Protein AF-A0A8E7AYK0-F1 (afdb_monomer)

Sequence (69 aa):
MNPLALFLFILAGAGVMCFVTDPYFWLLHRETGDEVKKIFTYYTLPQIVIGITTCILAVIIQVLFPISL

Solvent-accessible surface area (backbone atoms only — not comparable to full-atom values): 3706 Å² total; per-residue (Å²): 112,26,69,69,24,54,54,30,40,53,52,14,48,49,36,52,48,43,71,79,73,41,65,61,65,61,48,51,36,68,77,68,68,51,56,70,69,56,51,40,61,72,52,48,47,55,37,35,52,51,10,52,53,37,34,52,51,16,50,50,45,36,70,76,50,59,48,81,129

Organism: NCBI:txid2834276

Mean predicted aligned error: 5.09 Å

pLDDT: mean 87.77, std 8.79, range [57.28, 97.81]

InterPro domains:
  IPR003474 Gluconate transporter [PF02447] (2-63)

Radius of gyration: 15.56 Å; Cα contacts (8 Å, |Δi|>4): 62; chains: 1; bounding box: 34×17×42 Å

Structure (mmCIF, N/CA/C/O backbone):
data_AF-A0A8E7AYK0-F1
#
_entry.id   AF-A0A8E7AYK0-F1
#
loop_
_atom_site.group_PDB
_atom_site.id
_atom_site.type_symbol
_atom_site.label_atom_id
_atom_site.label_alt_id
_atom_site.label_comp_id
_atom_site.label_asym_id
_atom_site.label_entity_id
_atom_site.label_seq_id
_atom_site.pdbx_PDB_ins_code
_atom_site.Cartn_x
_atom_site.Cartn_y
_atom_site.Cartn_z
_atom_site.occupancy
_atom_site.B_iso_or_equiv
_atom_site.auth_seq_id
_atom_site.auth_comp_id
_atom_site.auth_asym_id
_atom_site.auth_atom_id
_atom_site.pdbx_PDB_model_num
ATOM 1 N N . 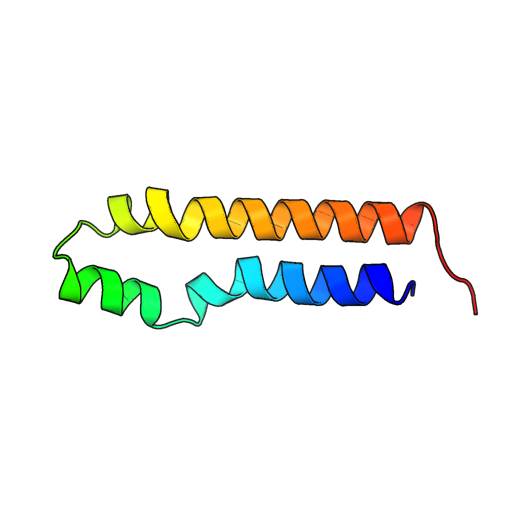MET A 1 1 ? 12.419 -5.558 -16.015 1.00 77.75 1 MET A N 1
ATOM 2 C CA . MET A 1 1 ? 11.788 -4.910 -14.838 1.00 77.75 1 MET A CA 1
ATOM 3 C C . MET A 1 1 ? 12.904 -4.504 -13.893 1.00 77.75 1 MET A C 1
ATOM 5 O O . MET A 1 1 ? 13.761 -5.332 -13.615 1.00 77.75 1 MET A O 1
ATOM 9 N N . ASN A 1 2 ? 12.933 -3.253 -13.443 1.00 90.88 2 ASN A N 1
ATOM 10 C CA . ASN A 1 2 ? 13.933 -2.786 -12.490 1.00 90.88 2 ASN A CA 1
ATOM 11 C C . ASN A 1 2 ? 13.676 -3.446 -11.113 1.00 90.88 2 ASN A C 1
ATOM 13 O O . ASN A 1 2 ? 12.550 -3.340 -10.619 1.00 90.88 2 ASN A O 1
ATOM 17 N N . PRO A 1 3 ? 14.662 -4.120 -10.481 1.00 93.12 3 PRO A N 1
ATOM 18 C CA . PRO A 1 3 ? 14.466 -4.795 -9.194 1.00 93.12 3 PRO A CA 1
ATOM 19 C C . PRO A 1 3 ? 13.960 -3.869 -8.083 1.00 93.12 3 PRO A C 1
ATOM 21 O O . PRO A 1 3 ? 13.115 -4.272 -7.287 1.00 93.12 3 PRO A O 1
ATOM 24 N N . LEU A 1 4 ? 14.418 -2.612 -8.061 1.00 93.62 4 LEU A N 1
ATOM 25 C CA . LEU A 1 4 ? 13.956 -1.615 -7.097 1.00 93.62 4 LEU A CA 1
ATOM 26 C C . LEU A 1 4 ? 12.493 -1.234 -7.348 1.00 93.62 4 LEU A C 1
ATOM 28 O O . LEU A 1 4 ? 11.713 -1.155 -6.404 1.00 93.62 4 LEU A O 1
ATOM 32 N N . ALA A 1 5 ? 12.097 -1.052 -8.611 1.00 94.50 5 ALA A N 1
ATOM 33 C CA . ALA A 1 5 ? 10.699 -0.788 -8.947 1.00 94.50 5 ALA A CA 1
ATOM 34 C C . ALA A 1 5 ? 9.795 -1.963 -8.545 1.00 94.50 5 ALA A C 1
ATOM 36 O O . ALA A 1 5 ? 8.743 -1.746 -7.954 1.00 94.50 5 ALA A O 1
ATOM 37 N N . LEU A 1 6 ? 10.225 -3.206 -8.795 1.00 94.56 6 LEU A N 1
ATOM 38 C CA . LEU A 1 6 ? 9.489 -4.406 -8.387 1.00 94.56 6 LEU A CA 1
ATOM 39 C C . LEU A 1 6 ? 9.309 -4.479 -6.865 1.00 94.56 6 LEU A C 1
ATOM 41 O O . LEU A 1 6 ? 8.201 -4.724 -6.394 1.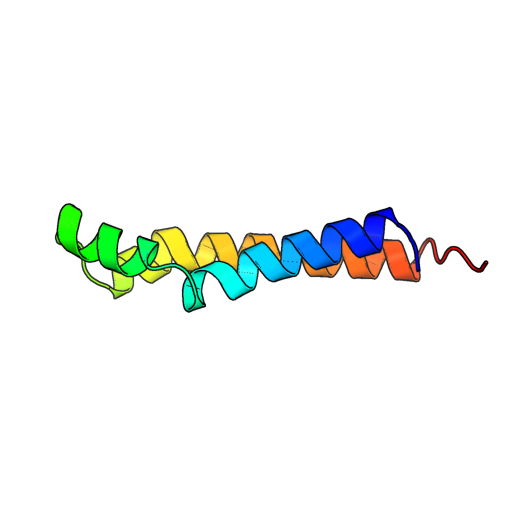00 94.56 6 LEU A O 1
ATOM 45 N N . PHE A 1 7 ? 10.366 -4.211 -6.098 1.00 95.62 7 PHE A N 1
ATOM 46 C CA . PHE A 1 7 ? 10.284 -4.132 -4.639 1.00 95.62 7 PHE A CA 1
ATOM 47 C C . PHE A 1 7 ? 9.272 -3.072 -4.176 1.00 95.62 7 PHE A C 1
ATOM 49 O O . PHE A 1 7 ? 8.420 -3.347 -3.331 1.00 95.62 7 PHE A O 1
ATOM 56 N N . LEU A 1 8 ? 9.309 -1.879 -4.773 1.00 96.06 8 LEU A N 1
ATOM 57 C CA . LEU A 1 8 ? 8.381 -0.799 -4.443 1.00 96.06 8 LEU A CA 1
ATOM 58 C C . LEU A 1 8 ? 6.935 -1.119 -4.845 1.00 96.06 8 LEU A C 1
ATOM 60 O O . LEU A 1 8 ? 6.021 -0.767 -4.107 1.00 96.06 8 LEU A O 1
ATOM 64 N N . PHE A 1 9 ? 6.704 -1.832 -5.951 1.00 95.69 9 PHE A N 1
ATOM 65 C CA . PHE A 1 9 ? 5.366 -2.309 -6.314 1.00 95.69 9 PHE A CA 1
ATOM 66 C C . PHE A 1 9 ? 4.794 -3.283 -5.279 1.00 95.69 9 PHE A C 1
ATOM 68 O O . PHE A 1 9 ? 3.616 -3.183 -4.939 1.00 95.69 9 PHE A O 1
ATOM 75 N N . ILE A 1 10 ? 5.618 -4.186 -4.738 1.00 94.62 10 ILE A N 1
ATOM 76 C CA . ILE A 1 10 ? 5.194 -5.103 -3.670 1.00 94.62 10 ILE A CA 1
ATOM 77 C C . ILE A 1 10 ? 4.815 -4.312 -2.411 1.00 94.62 10 ILE A C 1
ATOM 79 O O . ILE A 1 10 ? 3.740 -4.532 -1.851 1.00 94.62 10 ILE A O 1
ATOM 83 N N . LEU A 1 11 ? 5.654 -3.356 -1.994 1.00 94.50 11 LEU A N 1
ATOM 84 C CA . LEU A 1 11 ? 5.369 -2.494 -0.841 1.00 94.50 11 LEU A CA 1
ATOM 85 C C . LEU A 1 11 ? 4.101 -1.655 -1.035 1.00 94.50 11 LEU A C 1
ATOM 87 O O . LEU A 1 11 ? 3.282 -1.554 -0.123 1.00 94.50 11 LEU A O 1
ATOM 91 N N . ALA A 1 12 ? 3.917 -1.081 -2.223 1.00 94.56 12 ALA A N 1
ATOM 92 C CA . ALA A 1 12 ? 2.718 -0.334 -2.575 1.00 94.56 12 ALA A CA 1
ATOM 93 C C . ALA A 1 12 ? 1.459 -1.209 -2.479 1.00 94.56 12 ALA A C 1
ATOM 95 O O . ALA A 1 12 ? 0.462 -0.798 -1.884 1.00 94.56 12 ALA A O 1
ATOM 96 N N . GLY A 1 13 ? 1.526 -2.436 -3.006 1.00 90.94 13 GLY A N 1
ATOM 97 C CA . GLY A 1 13 ? 0.454 -3.421 -2.904 1.00 90.94 13 GLY A CA 1
ATOM 98 C C . GLY A 1 13 ? 0.111 -3.758 -1.455 1.00 90.94 13 GLY A C 1
ATOM 99 O O . GLY A 1 13 ? -1.063 -3.742 -1.097 1.00 90.94 13 GLY A O 1
ATOM 100 N N . ALA A 1 14 ? 1.115 -3.975 -0.601 1.00 89.75 14 ALA A N 1
ATOM 101 C CA . ALA A 1 14 ? 0.901 -4.190 0.829 1.00 89.75 14 ALA A CA 1
ATOM 102 C C . ALA A 1 14 ? 0.225 -2.975 1.494 1.00 89.75 14 ALA A C 1
ATOM 104 O O . ALA A 1 14 ? -0.778 -3.127 2.185 1.00 89.75 14 ALA A O 1
ATOM 105 N N . GLY A 1 15 ? 0.694 -1.754 1.222 1.00 86.25 15 GLY A N 1
ATOM 106 C CA . GLY A 1 15 ? 0.106 -0.532 1.783 1.00 86.25 15 GLY A CA 1
ATOM 107 C C . GLY A 1 15 ? -1.378 -0.345 1.439 1.00 86.25 15 GLY A C 1
ATOM 108 O O . GLY A 1 15 ? -2.150 0.111 2.281 1.00 86.25 15 GLY A O 1
ATOM 109 N N . VAL A 1 16 ? -1.802 -0.747 0.238 1.00 84.69 16 VAL A N 1
ATOM 110 C CA . VAL A 1 16 ? -3.195 -0.600 -0.217 1.00 84.69 16 VAL A CA 1
ATOM 111 C C . VAL A 1 16 ? -4.065 -1.812 0.128 1.00 84.69 16 VAL A C 1
ATOM 113 O O . VAL A 1 16 ? -5.220 -1.634 0.487 1.00 84.69 16 VAL A O 1
ATOM 116 N N . MET A 1 17 ? -3.554 -3.042 0.046 1.00 77.75 17 MET A N 1
ATOM 117 C CA . MET A 1 17 ? -4.366 -4.250 0.266 1.00 77.75 17 MET A CA 1
ATOM 118 C C . MET A 1 17 ? -4.519 -4.606 1.744 1.00 77.75 17 MET A C 1
ATOM 120 O O . MET A 1 17 ? -5.544 -5.177 2.117 1.00 77.75 17 MET A O 1
ATOM 124 N N . CYS A 1 18 ? -3.555 -4.235 2.596 1.00 72.94 18 CYS A N 1
ATOM 125 C CA . CYS A 1 18 ? -3.596 -4.618 4.003 1.00 72.94 18 CYS A CA 1
ATOM 126 C C . CYS A 1 18 ? -4.842 -4.091 4.722 1.00 72.94 18 CYS A C 1
ATOM 128 O O . CYS A 1 18 ? -5.363 -4.800 5.562 1.00 72.94 18 CYS A O 1
ATOM 130 N N . PHE A 1 19 ? -5.414 -2.931 4.374 1.00 67.75 19 PHE A N 1
ATOM 131 C CA . PHE A 1 19 ? -6.637 -2.489 5.067 1.00 67.75 19 PHE A CA 1
ATOM 132 C C . PHE A 1 19 ? -7.860 -3.379 4.779 1.00 67.75 19 PHE A C 1
ATOM 134 O O . PHE A 1 19 ? -8.781 -3.424 5.590 1.00 67.75 19 PHE A O 1
ATOM 141 N N . VAL A 1 20 ? -7.892 -4.053 3.6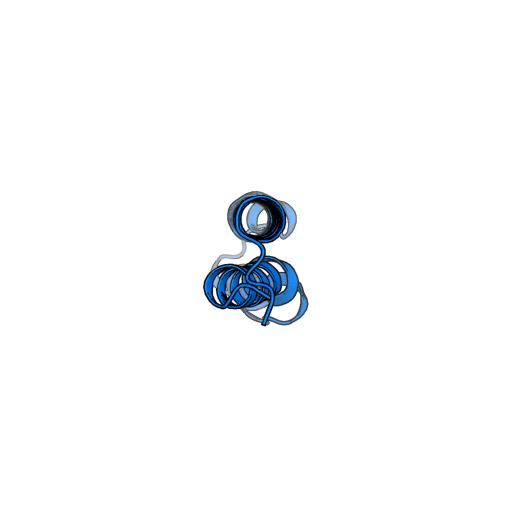22 1.00 70.44 20 VAL A N 1
ATOM 142 C CA . VAL A 1 20 ? -8.992 -4.951 3.234 1.00 70.44 20 VAL A CA 1
ATOM 143 C C . VAL A 1 20 ? -8.821 -6.307 3.905 1.00 70.44 20 VAL A C 1
ATOM 145 O O . VAL A 1 20 ? -9.795 -6.913 4.344 1.00 70.44 20 VAL A O 1
ATOM 148 N N . THR A 1 21 ? -7.582 -6.795 3.957 1.00 71.88 21 THR A N 1
ATOM 149 C CA . THR A 1 21 ? -7.273 -8.142 4.441 1.00 71.88 21 THR A CA 1
ATOM 150 C C . THR A 1 21 ? -7.004 -8.202 5.940 1.00 71.88 21 THR A C 1
ATOM 152 O O . THR A 1 21 ? -7.118 -9.278 6.522 1.00 71.88 21 THR A O 1
ATOM 155 N N . ASP A 1 22 ? -6.613 -7.092 6.566 1.00 70.69 22 ASP A N 1
ATOM 156 C CA . ASP A 1 22 ? -6.136 -7.095 7.944 1.00 70.69 22 ASP A CA 1
ATOM 157 C C . ASP A 1 22 ? -7.289 -6.927 8.956 1.00 70.69 22 ASP A C 1
ATOM 159 O O . ASP A 1 22 ? -7.987 -5.903 8.950 1.00 70.69 22 ASP A O 1
ATOM 163 N N . PRO A 1 23 ? -7.487 -7.891 9.880 1.00 73.94 23 PRO A N 1
ATOM 164 C CA . PRO A 1 23 ? -8.416 -7.742 10.998 1.00 73.94 23 PRO A CA 1
ATOM 165 C C . PRO A 1 23 ? -8.067 -6.580 11.944 1.00 73.94 23 PRO A C 1
ATOM 167 O O . PRO A 1 23 ? -8.902 -6.227 12.780 1.00 73.94 23 PRO A O 1
ATOM 170 N N . TYR A 1 24 ? -6.883 -5.967 11.827 1.00 74.62 24 TYR A N 1
ATOM 171 C CA . TYR A 1 24 ? -6.426 -4.872 12.683 1.00 74.62 24 TYR A CA 1
ATOM 172 C C . TYR A 1 24 ? -7.391 -3.685 12.713 1.00 74.62 24 TYR A C 1
ATOM 174 O O . TYR A 1 24 ? -7.582 -3.082 13.766 1.00 74.62 24 TYR A O 1
ATOM 182 N N . PHE A 1 25 ? -8.075 -3.390 11.600 1.00 77.12 25 PHE A N 1
ATOM 183 C CA . PHE A 1 25 ? -9.111 -2.352 11.569 1.00 77.12 25 PHE A CA 1
ATOM 184 C C . PHE A 1 25 ? -10.238 -2.635 12.575 1.00 77.12 25 PHE A C 1
ATOM 186 O O . PHE A 1 25 ? -10.639 -1.767 13.353 1.00 77.12 25 PHE A O 1
ATOM 193 N N . TRP A 1 26 ? -10.726 -3.877 12.590 1.00 80.62 26 TRP A N 1
ATOM 194 C CA . TRP A 1 26 ? -11.798 -4.312 13.484 1.00 80.62 26 TRP A CA 1
ATOM 195 C C . TRP A 1 26 ? -11.327 -4.471 14.928 1.00 80.62 26 TRP A C 1
ATOM 197 O O . TRP A 1 26 ? -12.112 -4.251 15.850 1.00 80.62 26 TRP A O 1
ATOM 207 N N . LEU A 1 27 ? -10.055 -4.822 15.131 1.00 86.62 27 LEU A N 1
ATOM 208 C CA . LEU A 1 27 ? -9.439 -4.845 16.453 1.00 86.62 27 LEU A CA 1
ATOM 209 C C . LEU A 1 27 ? -9.376 -3.433 17.046 1.00 86.62 27 LEU A C 1
ATOM 211 O O . LEU A 1 27 ? -9.833 -3.230 18.166 1.00 86.62 27 LEU A O 1
ATOM 215 N N . LEU A 1 28 ? -8.916 -2.442 16.273 1.00 83.94 28 LEU A N 1
AT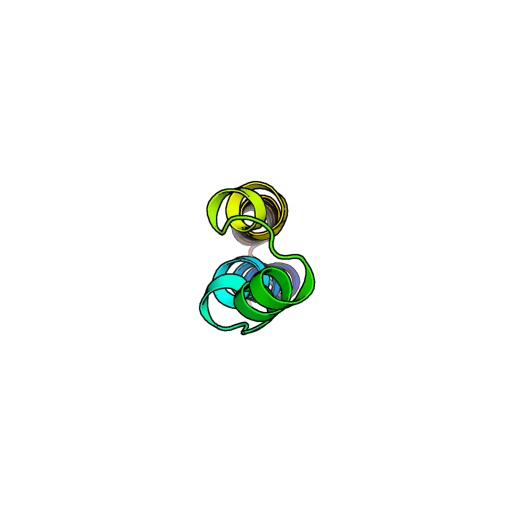OM 216 C CA . LEU A 1 28 ? -8.863 -1.049 16.720 1.00 83.94 28 LEU A CA 1
ATOM 217 C C . LEU A 1 28 ? -10.254 -0.529 17.111 1.00 83.94 28 LEU A C 1
ATOM 219 O O . LEU A 1 28 ? -10.405 0.156 18.120 1.00 83.94 28 LEU A O 1
ATOM 223 N N . HIS A 1 29 ? -11.285 -0.894 16.346 1.00 85.06 29 HIS A N 1
ATOM 224 C CA . HIS A 1 29 ? -12.663 -0.523 16.665 1.00 85.06 29 HIS A CA 1
ATOM 225 C C . HIS A 1 29 ? -13.138 -1.116 17.999 1.00 85.06 29 HIS A C 1
ATOM 227 O O . HIS A 1 29 ? -13.750 -0.408 18.796 1.00 85.06 29 HIS A O 1
ATOM 233 N N . ARG A 1 30 ? -12.822 -2.390 18.266 1.00 87.81 30 ARG A N 1
ATOM 234 C CA . ARG A 1 30 ? -13.218 -3.082 19.503 1.00 87.81 30 ARG A CA 1
ATOM 235 C C . ARG A 1 30 ? -12.481 -2.581 20.740 1.00 87.81 30 ARG A C 1
ATOM 237 O O . ARG A 1 30 ? -13.123 -2.396 21.766 1.00 87.81 30 ARG A O 1
ATOM 244 N N . GLU A 1 31 ? -11.174 -2.360 20.642 1.00 91.44 31 GLU A N 1
ATOM 245 C CA . GLU A 1 31 ? -10.350 -1.974 21.796 1.00 91.44 31 GLU A CA 1
ATOM 246 C C . GLU A 1 31 ? -10.512 -0.494 22.164 1.00 91.44 31 GLU A C 1
ATOM 248 O O . GLU A 1 31 ? -10.527 -0.136 23.338 1.00 91.44 31 GLU A O 1
ATOM 253 N N . THR A 1 32 ? -10.657 0.383 21.165 1.00 87.88 32 THR A N 1
ATOM 254 C CA . THR A 1 32 ? -10.715 1.838 21.400 1.00 87.88 32 THR A CA 1
ATOM 255 C C . THR A 1 32 ? -12.146 2.355 21.568 1.00 87.88 32 THR A C 1
ATOM 257 O O . THR A 1 32 ? -12.340 3.452 22.083 1.00 87.88 32 THR A O 1
ATOM 260 N N . GLY A 1 33 ? -13.156 1.613 21.092 1.00 87.88 33 GLY A N 1
ATOM 261 C CA . GLY A 1 33 ? -14.551 2.074 21.040 1.00 87.88 33 GLY A CA 1
ATOM 262 C C . GLY A 1 3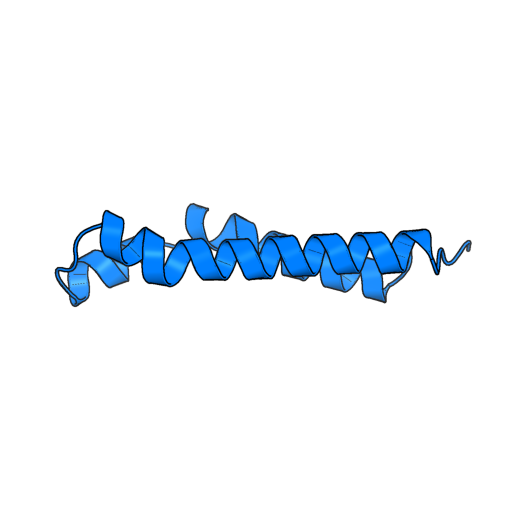3 ? -14.793 3.236 20.063 1.00 87.88 33 GLY A C 1
ATOM 263 O O . GLY A 1 33 ? -15.880 3.809 20.039 1.00 87.88 33 GLY A O 1
ATOM 264 N N . ASP A 1 34 ? -13.785 3.595 19.264 1.00 87.06 34 ASP A N 1
ATOM 265 C CA . ASP A 1 34 ? -13.825 4.711 18.321 1.00 87.06 34 ASP A CA 1
ATOM 266 C C . ASP A 1 34 ? -14.710 4.397 17.109 1.00 87.06 34 ASP A C 1
ATOM 268 O O . ASP A 1 34 ? -14.767 3.267 16.630 1.00 87.06 34 ASP A O 1
ATOM 272 N N . GLU A 1 35 ? -15.362 5.414 16.545 1.00 89.81 35 GLU A N 1
ATOM 273 C CA . GLU A 1 35 ? -16.189 5.245 15.349 1.00 89.81 35 GLU A CA 1
ATOM 274 C C . GLU A 1 35 ? -15.383 4.747 14.136 1.00 89.81 35 GLU A C 1
ATOM 276 O O . GLU A 1 35 ? -14.287 5.231 13.843 1.00 89.81 35 GLU A O 1
ATOM 281 N N . VAL A 1 36 ? -15.995 3.864 13.338 1.00 86.50 36 VAL A N 1
ATOM 282 C CA . VAL 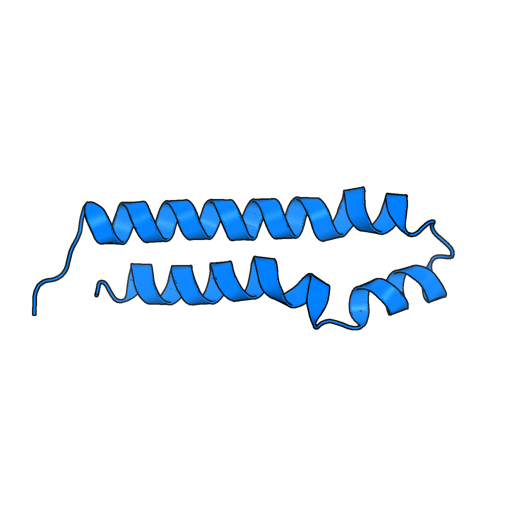A 1 36 ? -15.447 3.328 12.072 1.00 86.50 36 VAL A CA 1
ATOM 283 C C . VAL A 1 36 ? -14.928 4.447 11.158 1.00 86.50 36 VAL A C 1
ATOM 285 O O . VAL A 1 36 ? -13.851 4.329 10.576 1.00 86.50 36 VAL A O 1
ATOM 288 N N . LYS A 1 37 ? -15.655 5.570 11.065 1.00 87.75 37 LYS A N 1
ATOM 289 C CA . LYS A 1 37 ? -15.269 6.726 10.240 1.00 87.75 37 LYS A CA 1
ATOM 290 C C . LYS A 1 37 ? -13.971 7.378 10.722 1.00 87.75 37 LYS A C 1
ATOM 292 O O . LYS A 1 37 ? -13.137 7.765 9.901 1.00 87.75 37 LYS A O 1
ATOM 297 N N . LYS A 1 38 ? -13.795 7.498 12.038 1.00 89.31 38 LYS A N 1
ATOM 298 C CA . LYS A 1 38 ? -12.591 8.063 12.650 1.00 89.31 38 LYS A CA 1
ATOM 299 C C . LYS A 1 38 ? -11.403 7.144 12.376 1.00 89.31 38 LYS A C 1
ATOM 301 O O . LYS A 1 38 ? -10.400 7.593 11.833 1.00 89.31 38 LYS A O 1
ATOM 306 N N . ILE A 1 39 ? -11.559 5.845 12.614 1.00 86.81 39 ILE A N 1
ATOM 307 C CA . ILE A 1 39 ? -10.497 4.859 12.374 1.00 86.81 39 ILE A CA 1
ATOM 308 C C . ILE A 1 39 ? -10.081 4.852 10.898 1.00 86.81 39 ILE A C 1
ATOM 310 O O . ILE A 1 39 ? -8.896 4.918 10.575 1.00 86.81 39 ILE A O 1
AT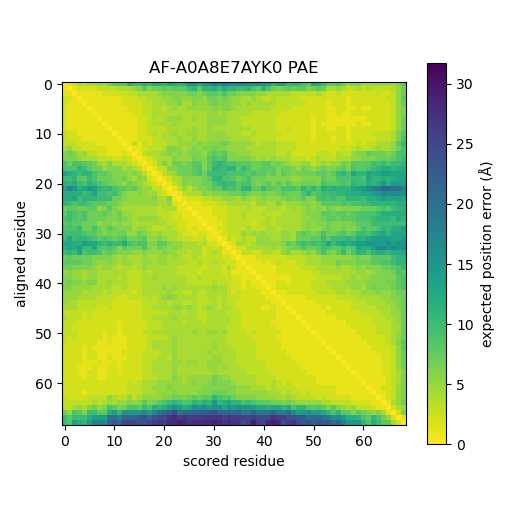OM 314 N N . PHE A 1 40 ? -11.050 4.873 9.985 1.00 87.12 40 PHE A N 1
ATOM 315 C CA . PHE A 1 40 ? -10.764 4.922 8.556 1.00 87.12 40 PHE A CA 1
ATOM 316 C C . PHE A 1 40 ? -9.982 6.185 8.170 1.00 87.12 40 PHE A C 1
ATOM 318 O O . PHE A 1 40 ? -8.976 6.108 7.471 1.00 87.12 40 PHE A O 1
ATOM 325 N N . THR A 1 41 ? -10.408 7.350 8.663 1.00 89.50 41 THR A N 1
ATOM 326 C CA . THR A 1 41 ? -9.796 8.641 8.311 1.00 89.50 41 THR A CA 1
ATOM 327 C C . THR A 1 41 ? -8.381 8.788 8.871 1.00 89.50 41 THR A C 1
ATOM 329 O O . THR A 1 41 ? -7.514 9.319 8.183 1.00 89.50 41 THR A O 1
ATOM 332 N N . TYR A 1 42 ? -8.134 8.327 10.099 1.00 88.69 42 TYR A N 1
ATOM 333 C CA . TYR A 1 42 ? -6.854 8.534 10.783 1.00 88.69 42 TYR A CA 1
ATOM 334 C C . TYR A 1 42 ? -5.838 7.405 10.579 1.00 88.69 42 TYR A C 1
ATOM 336 O O . TYR A 1 42 ? -4.647 7.653 10.740 1.00 88.69 42 TYR A O 1
ATOM 344 N N . TYR A 1 43 ? -6.270 6.196 10.210 1.00 85.00 43 TYR A N 1
ATOM 345 C CA . TYR A 1 43 ? -5.373 5.041 10.073 1.00 85.00 43 TYR A CA 1
ATOM 346 C C . TYR A 1 43 ? -5.355 4.483 8.649 1.00 85.00 43 TYR A C 1
ATOM 348 O O . TYR A 1 43 ? -4.293 4.375 8.039 1.00 85.00 43 TYR A O 1
ATOM 356 N N . THR A 1 44 ? -6.523 4.191 8.073 1.00 86.75 44 THR A N 1
ATOM 357 C CA . THR A 1 44 ? -6.610 3.580 6.737 1.00 86.75 44 THR A CA 1
ATOM 358 C C . THR A 1 44 ? -6.233 4.556 5.626 1.00 86.75 44 THR A C 1
ATOM 360 O O . THR A 1 44 ? -5.467 4.217 4.726 1.00 86.75 44 THR A O 1
ATOM 363 N N . LEU A 1 45 ? -6.745 5.784 5.688 1.00 90.00 45 LEU A N 1
ATOM 364 C CA . LEU A 1 45 ? -6.549 6.789 4.646 1.00 90.00 45 LEU A CA 1
ATOM 365 C C . LEU A 1 45 ? -5.066 7.185 4.501 1.00 90.00 45 LEU A C 1
ATOM 367 O O . LEU A 1 45 ? -4.562 7.140 3.378 1.00 90.00 45 LEU A O 1
ATOM 371 N N . PRO A 1 46 ? -4.315 7.463 5.589 1.00 91.19 46 PRO A N 1
ATOM 372 C CA . PRO A 1 46 ? -2.876 7.714 5.499 1.00 91.19 46 PRO A CA 1
ATOM 373 C C . PRO A 1 46 ? -2.089 6.521 4.951 1.00 91.19 46 PRO A C 1
ATOM 375 O O . PRO A 1 46 ? -1.179 6.708 4.146 1.00 91.19 46 PRO A O 1
ATOM 378 N N . GLN A 1 47 ? -2.457 5.292 5.327 1.00 90.50 47 GLN A N 1
ATOM 379 C CA . GLN A 1 47 ? -1.802 4.084 4.823 1.00 90.50 47 GLN A CA 1
ATOM 380 C C . GLN A 1 47 ? -1.982 3.929 3.306 1.00 90.50 47 GLN A C 1
ATOM 382 O O . GLN A 1 47 ? -1.010 3.686 2.588 1.00 90.50 47 GLN A O 1
ATOM 387 N N . ILE A 1 48 ? -3.205 4.136 2.803 1.00 91.25 48 ILE A N 1
ATOM 388 C CA . ILE A 1 48 ? -3.495 4.115 1.363 1.00 91.25 48 ILE A CA 1
ATOM 389 C C . ILE A 1 48 ? -2.699 5.207 0.642 1.00 91.25 48 ILE A C 1
ATOM 391 O O . ILE A 1 48 ? -2.115 4.939 -0.406 1.00 91.25 48 ILE A O 1
ATOM 395 N N . VAL A 1 49 ? -2.627 6.421 1.201 1.00 94.06 49 VAL A N 1
ATOM 396 C CA . VAL A 1 49 ? -1.846 7.528 0.620 1.00 94.06 49 VAL A CA 1
ATOM 397 C C . VAL A 1 49 ? -0.369 7.155 0.493 1.00 94.06 49 VAL A C 1
ATOM 399 O O . VAL A 1 49 ? 0.230 7.395 -0.558 1.00 94.06 49 VAL A O 1
ATOM 402 N N . ILE A 1 50 ? 0.216 6.524 1.516 1.00 94.50 50 ILE A N 1
ATOM 403 C CA . ILE A 1 50 ? 1.596 6.026 1.458 1.00 94.50 50 ILE A CA 1
ATOM 404 C C . ILE A 1 50 ? 1.728 4.969 0.357 1.00 94.50 50 ILE A C 1
ATOM 406 O O . ILE A 1 50 ? 2.589 5.115 -0.506 1.00 94.50 50 ILE A O 1
ATOM 410 N N . GLY A 1 51 ? 0.844 3.967 0.316 1.00 94.31 51 GLY A N 1
ATOM 411 C CA . GLY A 1 51 ? 0.867 2.918 -0.710 1.00 94.31 51 GLY A CA 1
ATOM 412 C C . GLY A 1 51 ? 0.764 3.461 -2.140 1.00 94.31 51 GLY A C 1
ATOM 413 O O . GLY A 1 51 ? 1.542 3.069 -3.011 1.00 94.31 51 GLY A O 1
ATOM 4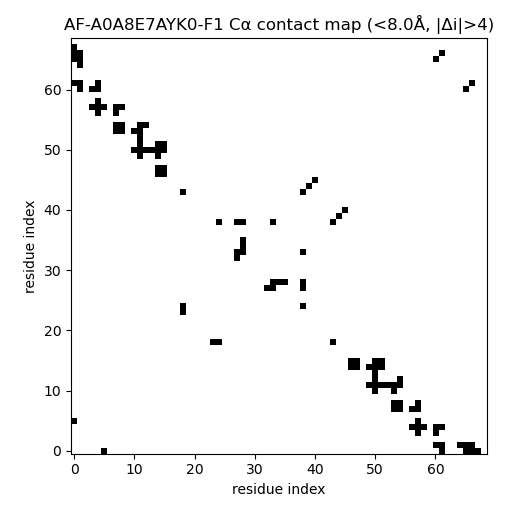14 N N . ILE A 1 52 ? -0.132 4.423 -2.384 1.00 95.75 52 ILE A N 1
ATOM 415 C CA . ILE A 1 52 ? -0.273 5.096 -3.685 1.00 95.75 52 ILE A CA 1
ATOM 416 C C . ILE A 1 52 ? 0.998 5.879 -4.028 1.00 95.75 52 ILE A C 1
ATOM 418 O O . ILE A 1 52 ? 1.499 5.769 -5.146 1.00 95.75 52 ILE A O 1
ATOM 422 N N . THR A 1 53 ? 1.555 6.630 -3.076 1.00 97.00 53 THR A N 1
ATOM 423 C CA . THR A 1 53 ? 2.795 7.395 -3.283 1.00 97.00 53 THR A CA 1
ATOM 424 C C . THR A 1 53 ? 3.958 6.466 -3.636 1.00 97.00 53 THR A C 1
ATOM 426 O O . THR A 1 53 ? 4.695 6.725 -4.587 1.00 97.00 53 THR A O 1
ATOM 429 N N . THR A 1 54 ? 4.090 5.339 -2.934 1.00 96.94 54 THR A N 1
ATOM 430 C CA . THR A 1 54 ? 5.087 4.306 -3.238 1.00 96.94 54 THR A CA 1
ATOM 431 C C . THR A 1 54 ? 4.874 3.706 -4.629 1.00 96.94 54 THR A C 1
ATOM 433 O O . THR A 1 54 ? 5.848 3.499 -5.352 1.00 96.94 54 THR A O 1
ATOM 436 N N . CYS A 1 55 ? 3.623 3.486 -5.047 1.00 96.38 55 CYS A N 1
ATOM 437 C CA . CYS A 1 55 ? 3.302 3.008 -6.393 1.00 96.38 55 CYS A CA 1
ATOM 438 C C . CYS A 1 55 ? 3.756 4.004 -7.470 1.00 96.38 55 CYS A C 1
ATOM 440 O O . CYS A 1 55 ? 4.416 3.623 -8.434 1.00 96.38 55 CYS A O 1
ATOM 442 N N . ILE A 1 56 ? 3.461 5.294 -7.280 1.00 97.81 56 ILE A N 1
ATOM 443 C CA . ILE A 1 56 ? 3.879 6.361 -8.199 1.00 97.81 56 ILE A CA 1
ATOM 444 C C . ILE A 1 56 ? 5.407 6.385 -8.323 1.00 97.81 56 ILE A C 1
ATOM 446 O O . ILE A 1 56 ? 5.931 6.421 -9.436 1.00 97.81 56 ILE A O 1
ATOM 450 N N . LEU A 1 57 ? 6.133 6.294 -7.204 1.00 96.94 57 LEU A N 1
ATOM 451 C CA . LEU A 1 57 ? 7.598 6.219 -7.209 1.00 96.94 57 LEU A CA 1
ATOM 452 C C . LEU A 1 57 ? 8.117 4.984 -7.957 1.00 96.94 57 LEU A C 1
ATOM 454 O O . LEU A 1 57 ? 9.062 5.098 -8.737 1.00 96.94 57 LEU A O 1
ATOM 458 N N . ALA A 1 58 ? 7.488 3.822 -7.765 1.00 96.31 58 ALA A N 1
ATOM 459 C CA . ALA A 1 58 ? 7.838 2.597 -8.480 1.00 96.31 58 ALA A CA 1
ATOM 460 C C . ALA A 1 58 ? 7.684 2.764 -10.000 1.00 96.31 58 ALA A C 1
ATOM 462 O O . ALA A 1 58 ? 8.589 2.402 -10.755 1.00 96.31 58 ALA A O 1
ATOM 463 N N . VAL A 1 59 ? 6.576 3.369 -10.447 1.00 96.69 59 VAL A N 1
ATOM 464 C CA . VAL A 1 59 ? 6.330 3.677 -11.864 1.00 96.69 59 VAL A CA 1
ATOM 465 C C . VAL A 1 59 ? 7.385 4.641 -12.399 1.00 96.69 59 VAL A C 1
ATOM 467 O O . VAL A 1 59 ? 7.962 4.371 -13.449 1.00 96.69 59 VAL A O 1
ATOM 470 N N . ILE A 1 60 ? 7.692 5.722 -11.674 1.00 96.50 60 ILE A N 1
ATOM 471 C CA . ILE A 1 60 ? 8.726 6.690 -12.071 1.00 96.50 60 ILE A CA 1
ATOM 472 C C . ILE A 1 60 ? 10.073 5.985 -12.263 1.00 96.50 60 ILE A C 1
ATOM 474 O O . ILE A 1 60 ? 10.712 6.157 -13.299 1.00 96.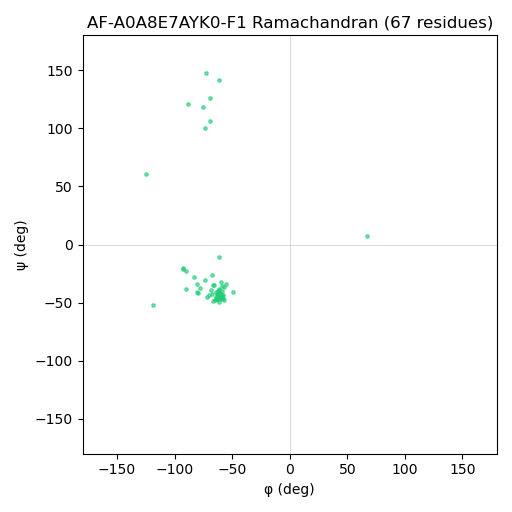50 60 ILE A O 1
ATOM 478 N N . ILE A 1 61 ? 10.490 5.145 -11.312 1.00 94.75 61 ILE A N 1
ATOM 479 C CA . ILE A 1 61 ? 11.754 4.400 -11.403 1.00 94.75 61 ILE A CA 1
ATOM 480 C C . ILE A 1 61 ? 11.734 3.432 -12.587 1.00 94.75 61 ILE A C 1
ATOM 482 O O . ILE A 1 61 ? 12.715 3.346 -13.322 1.00 94.75 61 ILE A O 1
ATOM 486 N N . GLN A 1 62 ? 10.628 2.720 -12.804 1.00 94.81 62 GLN A N 1
ATOM 487 C CA . GLN A 1 62 ? 10.507 1.770 -13.908 1.00 94.81 62 GLN A CA 1
ATOM 488 C C . GLN A 1 62 ? 10.537 2.456 -15.282 1.00 94.81 62 GLN A C 1
ATOM 490 O O . GLN A 1 62 ? 11.069 1.877 -16.228 1.00 94.81 62 GLN A O 1
ATOM 495 N N . VAL A 1 63 ? 9.975 3.662 -15.396 1.00 94.88 63 VAL A N 1
ATOM 496 C CA . VAL A 1 63 ? 9.934 4.437 -16.645 1.00 94.88 63 VAL A CA 1
ATOM 497 C C . VAL A 1 63 ? 11.258 5.153 -16.915 1.00 94.88 63 VAL A C 1
ATOM 499 O O . VAL A 1 63 ? 11.708 5.159 -18.057 1.00 94.88 63 VAL A O 1
ATOM 502 N N . LEU A 1 64 ? 11.894 5.741 -15.895 1.00 94.62 64 LEU A N 1
ATOM 503 C CA . LEU A 1 64 ? 13.152 6.486 -16.050 1.00 94.62 64 LEU A CA 1
ATOM 504 C C . LEU A 1 64 ? 14.383 5.578 -16.119 1.00 94.62 64 LEU A C 1
ATOM 506 O O . LEU A 1 64 ? 15.338 5.889 -16.824 1.00 94.62 64 LEU A O 1
ATOM 510 N N . PHE A 1 65 ? 14.359 4.455 -15.400 1.00 91.75 65 PHE A N 1
ATOM 511 C CA . PHE A 1 65 ? 15.458 3.491 -15.341 1.00 91.75 65 PHE A CA 1
ATOM 512 C C . PHE A 1 65 ? 14.976 2.083 -15.713 1.00 91.75 65 PHE A C 1
ATOM 514 O O . PHE A 1 65 ? 15.055 1.155 -14.890 1.00 91.75 65 PHE A O 1
ATOM 521 N N . PRO A 1 66 ? 14.461 1.890 -16.942 1.00 84.62 66 PRO A N 1
ATOM 522 C CA . PRO A 1 66 ? 14.087 0.575 -17.417 1.00 84.62 66 PRO A CA 1
ATOM 523 C C . PRO A 1 66 ? 15.363 -0.240 -17.625 1.00 84.62 66 PRO A C 1
ATOM 525 O O . PRO A 1 66 ? 16.116 -0.024 -18.567 1.00 84.62 66 PRO A O 1
ATOM 528 N N . ILE A 1 67 ? 15.615 -1.197 -16.735 1.00 81.81 67 ILE A N 1
ATOM 529 C CA . ILE A 1 67 ? 16.654 -2.199 -16.975 1.00 81.81 67 ILE A CA 1
ATOM 530 C C . ILE A 1 67 ? 16.091 -3.157 -18.031 1.00 81.81 67 ILE A C 1
ATOM 532 O O . ILE A 1 67 ? 15.226 -3.991 -17.727 1.00 81.81 67 ILE A O 1
ATOM 536 N N . SER A 1 68 ? 16.522 -2.954 -19.277 1.00 65.69 68 SER A N 1
ATOM 537 C CA . SER A 1 68 ? 16.422 -3.921 -20.368 1.00 65.69 68 SER A CA 1
ATOM 538 C C . SER A 1 68 ? 17.482 -4.991 -20.137 1.00 65.69 68 SER A C 1
ATOM 540 O O . SER A 1 68 ? 18.667 -4.666 -20.055 1.00 65.69 68 SER A O 1
ATOM 542 N N . LEU A 1 69 ? 17.028 -6.229 -19.958 1.00 57.28 69 LEU A N 1
ATOM 543 C CA . LEU A 1 69 ? 17.881 -7.409 -19.868 1.00 57.28 69 LEU A CA 1
ATOM 544 C C . LEU A 1 69 ? 18.225 -7.892 -21.279 1.00 57.28 69 LEU A C 1
ATOM 546 O O . LEU A 1 69 ? 17.317 -7.797 -22.139 1.00 57.28 69 LEU A O 1
#

Secondary structure (DSSP, 8-state):
--HHHHHHHHHHHHHHHHHHH-THHHHHHHHH---HHHHIIIIIHHHHHHHHHHHHHHHHHHHHS----

Foldseek 3Di:
DPPQLVVLLVQLCCLQCCVVVPCVLVVCCVPVVDDSVVSCVPPNVVSNVVSVVSNVVSVVCCVVPPPDD